Protein AF-A0A7J4KF84-F1 (afdb_monomer)

Radius of gyration: 13.82 Å; Cα contacts (8 Å, |Δi|>4): 11; chains: 1; bounding box: 31×21×29 Å

Foldseek 3Di:
DPCQCCCVVPVPPPNDDDDDDDPDPVVVVVDDDPVRVVVD

Solvent-accessible surface area (backbone atoms only — not comparable to full-atom values): 2835 Å² total; per-residue (Å²): 132,97,60,74,65,39,38,78,78,31,57,88,62,87,24,64,88,81,88,80,88,78,87,58,77,69,62,63,77,76,54,77,51,76,71,58,55,69,72,105

Structure (mmCIF, N/CA/C/O backbone):
data_AF-A0A7J4KF84-F1
#
_entry.id   AF-A0A7J4KF84-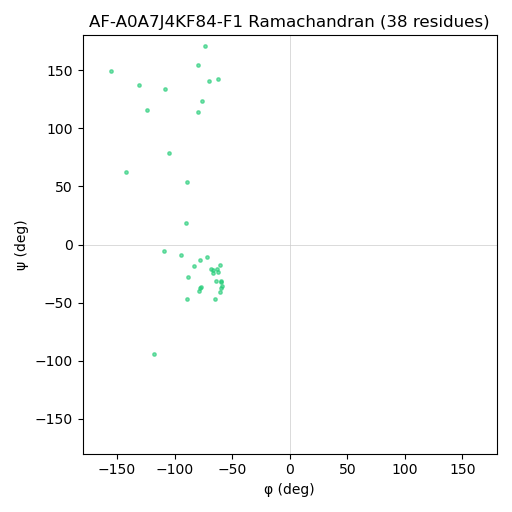F1
#
loop_
_atom_site.group_PDB
_atom_site.id
_atom_site.type_symbol
_atom_site.label_atom_id
_atom_site.label_alt_id
_atom_site.label_comp_id
_atom_site.label_asym_id
_atom_site.label_entity_id
_atom_site.label_seq_id
_atom_site.pdbx_PDB_ins_code
_atom_site.Cartn_x
_atom_site.Cartn_y
_atom_site.Cartn_z
_atom_site.occupancy
_atom_site.B_iso_or_equiv
_atom_site.auth_seq_id
_atom_site.auth_comp_id
_atom_site.auth_asym_id
_atom_site.auth_atom_id
_atom_site.pdbx_PDB_model_num
ATOM 1 N N . ASP A 1 1 ? 18.713 -0.385 -14.290 1.00 63.47 1 ASP A N 1
ATOM 2 C CA . ASP A 1 1 ? 17.871 0.489 -15.108 1.00 63.47 1 ASP A CA 1
ATOM 3 C C . ASP A 1 1 ? 17.457 1.616 -14.192 1.00 63.47 1 ASP A C 1
ATOM 5 O O . ASP A 1 1 ? 16.729 1.367 -13.239 1.00 63.47 1 ASP A O 1
ATOM 9 N N . ASP A 1 2 ? 18.067 2.786 -14.358 1.00 76.75 2 ASP A N 1
ATOM 10 C CA . ASP A 1 2 ? 17.900 3.93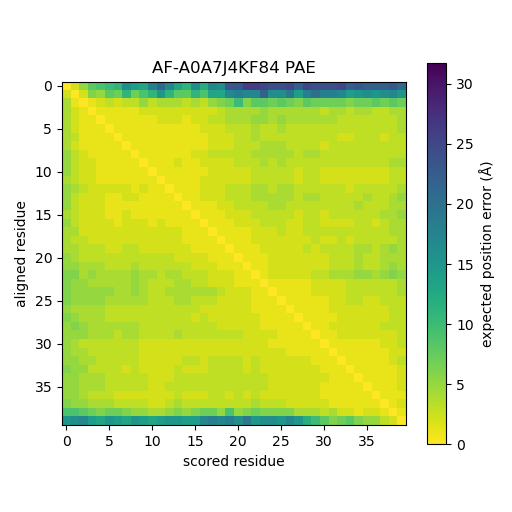2 -13.455 1.00 76.75 2 ASP A CA 1
ATOM 11 C C . ASP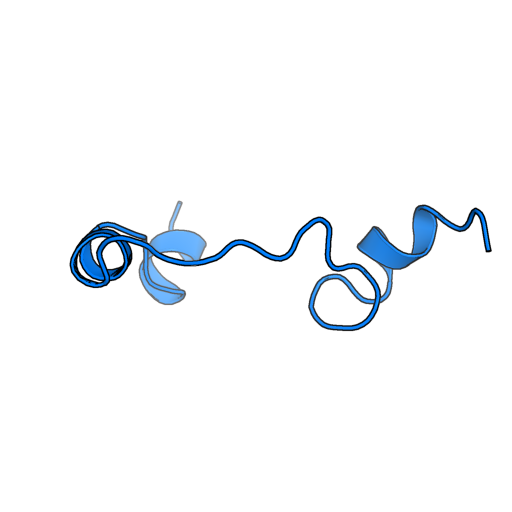 A 1 2 ? 16.717 4.789 -13.931 1.00 76.75 2 ASP A C 1
ATOM 13 O O . ASP A 1 2 ? 16.870 5.980 -14.188 1.00 76.75 2 ASP A O 1
ATOM 17 N N . SER A 1 3 ? 15.553 4.154 -14.105 1.00 92.75 3 SER A N 1
ATOM 18 C CA . SER A 1 3 ? 14.352 4.733 -14.726 1.00 92.75 3 SER A CA 1
ATOM 19 C C . SER A 1 3 ? 13.275 5.083 -13.685 1.00 92.75 3 SER A C 1
ATOM 21 O O . SER A 1 3 ? 12.309 4.326 -13.514 1.00 92.75 3 SER A O 1
ATOM 23 N N . PRO A 1 4 ? 13.400 6.217 -12.960 1.00 94.00 4 PRO A N 1
ATOM 24 C CA . PRO A 1 4 ? 12.428 6.647 -11.948 1.00 94.00 4 PRO A CA 1
ATOM 25 C C . PRO A 1 4 ? 11.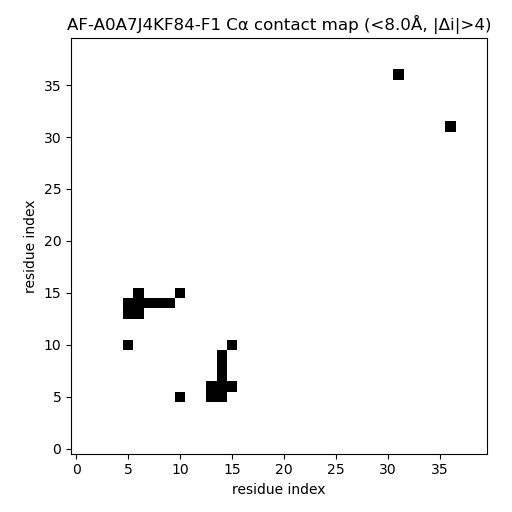029 6.919 -12.522 1.00 94.00 4 PRO A C 1
ATOM 27 O O . PRO A 1 4 ? 10.031 6.815 -11.811 1.00 94.00 4 PRO A O 1
ATOM 30 N N . GLU A 1 5 ? 10.923 7.224 -13.814 1.00 96.38 5 GLU A N 1
ATOM 31 C CA . GLU A 1 5 ? 9.665 7.407 -14.542 1.00 96.38 5 GLU A CA 1
ATOM 32 C C . GLU A 1 5 ? 8.769 6.158 -14.553 1.00 96.38 5 GLU A C 1
ATOM 34 O O . GLU A 1 5 ? 7.559 6.267 -14.785 1.00 96.38 5 GLU A O 1
ATOM 39 N N . THR A 1 6 ? 9.332 4.985 -14.246 1.00 96.12 6 THR A N 1
ATOM 40 C CA . THR A 1 6 ? 8.586 3.729 -14.090 1.00 96.12 6 THR A CA 1
ATOM 41 C C . THR A 1 6 ? 7.521 3.844 -13.002 1.00 96.12 6 THR A C 1
ATOM 43 O O . THR A 1 6 ? 6.417 3.334 -13.183 1.00 96.12 6 THR A O 1
ATOM 46 N N . ILE A 1 7 ? 7.797 4.595 -11.929 1.00 95.88 7 ILE A N 1
ATOM 47 C CA . ILE A 1 7 ? 6.842 4.850 -10.837 1.00 95.88 7 ILE A CA 1
ATOM 48 C C . ILE A 1 7 ? 5.581 5.540 -11.370 1.00 95.88 7 ILE A C 1
ATOM 50 O O . ILE A 1 7 ? 4.473 5.223 -10.951 1.00 95.88 7 I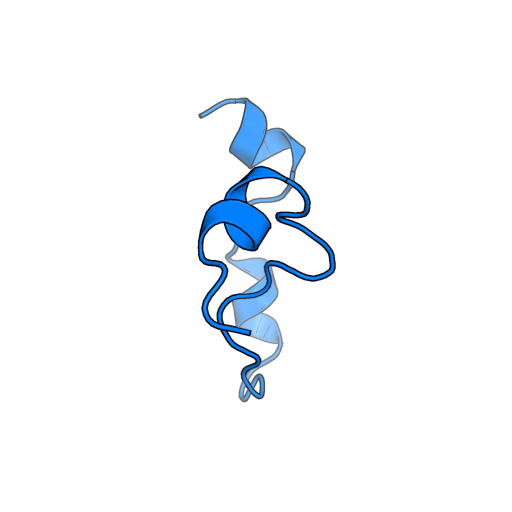LE A O 1
ATOM 54 N N . ASN A 1 8 ? 5.729 6.447 -12.338 1.00 96.19 8 ASN A N 1
ATOM 55 C CA . ASN A 1 8 ? 4.592 7.153 -12.925 1.00 96.19 8 ASN A CA 1
ATOM 56 C C . ASN A 1 8 ? 3.814 6.274 -13.915 1.00 96.19 8 ASN A C 1
ATOM 58 O O . ASN A 1 8 ? 2.594 6.384 -14.007 1.00 96.19 8 ASN A O 1
ATOM 62 N N . SER A 1 9 ? 4.514 5.425 -14.675 1.00 97.62 9 SER A N 1
ATOM 63 C CA . SER A 1 9 ? 3.920 4.660 -15.783 1.00 97.62 9 SER A CA 1
ATOM 64 C C . SER A 1 9 ? 3.322 3.316 -15.352 1.00 97.62 9 SER A C 1
ATOM 66 O O . SER A 1 9 ? 2.397 2.826 -15.995 1.00 97.62 9 SER A O 1
ATOM 68 N N . SER A 1 10 ? 3.838 2.712 -14.277 1.00 97.25 10 SER A N 1
ATOM 69 C CA . SER A 1 10 ? 3.392 1.422 -13.732 1.00 97.25 10 SER A CA 1
ATOM 70 C C . SER A 1 10 ? 3.433 1.450 -12.192 1.00 97.25 10 SER A C 1
ATOM 72 O O . SER A 1 10 ? 4.183 0.696 -11.570 1.00 97.25 10 SER A O 1
ATOM 74 N N . PRO A 1 11 ? 2.636 2.327 -11.546 1.00 96.44 11 PRO A N 1
ATOM 75 C CA . PRO A 1 11 ? 2.694 2.562 -10.097 1.00 96.44 11 PRO A CA 1
ATOM 76 C C . PRO A 1 11 ? 2.328 1.338 -9.246 1.00 96.44 11 PRO A C 1
ATOM 78 O O . PRO A 1 11 ? 2.686 1.283 -8.074 1.00 96.44 11 PRO A O 1
ATOM 81 N N . TYR A 1 12 ? 1.602 0.374 -9.821 1.00 96.06 12 TYR A N 1
ATOM 82 C CA . TYR A 1 12 ? 1.125 -0.822 -9.123 1.00 96.06 12 TYR A CA 1
ATOM 83 C C . TYR A 1 12 ? 1.824 -2.118 -9.554 1.00 96.06 12 TYR A C 1
ATOM 85 O O . TYR A 1 12 ? 1.578 -3.146 -8.929 1.00 96.06 12 TYR A O 1
ATOM 93 N N . ASP A 1 13 ? 2.691 -2.077 -10.575 1.00 95.69 13 ASP A N 1
ATOM 94 C CA . ASP A 1 13 ? 3.452 -3.250 -11.020 1.00 95.69 13 ASP A CA 1
ATOM 95 C C . ASP A 1 13 ? 4.956 -3.007 -10.848 1.00 95.69 13 ASP A C 1
ATOM 97 O O . ASP A 1 13 ? 5.502 -3.202 -9.766 1.00 95.69 13 ASP A O 1
ATOM 101 N N . ASN A 1 14 ? 5.647 -2.539 -11.888 1.00 95.31 14 ASN A N 1
ATOM 102 C CA . ASN A 1 14 ? 7.109 -2.450 -11.888 1.00 95.31 14 ASN A CA 1
ATOM 103 C C . ASN A 1 14 ? 7.640 -1.245 -11.096 1.00 95.31 14 ASN A C 1
ATOM 105 O O . ASN A 1 14 ? 8.834 -1.173 -10.825 1.00 95.31 14 ASN A O 1
ATOM 109 N 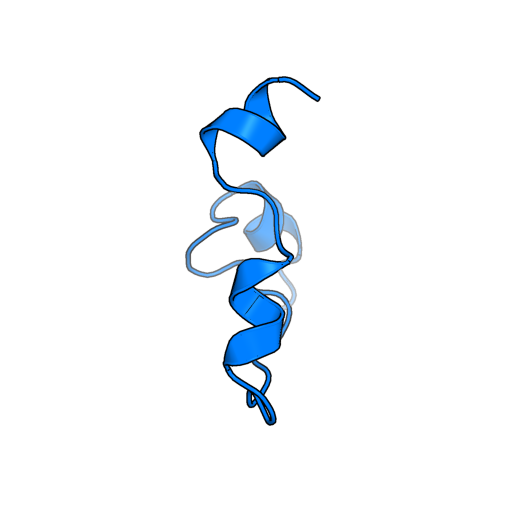N . GLY A 1 15 ? 6.772 -0.295 -10.743 1.00 95.44 15 GLY A N 1
ATOM 110 C CA . GLY A 1 15 ? 7.099 0.924 -10.006 1.00 95.44 15 GLY A CA 1
ATOM 111 C C . GLY A 1 15 ? 7.002 0.810 -8.481 1.00 95.44 15 GLY A C 1
ATOM 112 O O . GLY A 1 15 ? 6.886 1.842 -7.821 1.00 95.44 15 GLY A O 1
ATOM 113 N N . TRP A 1 16 ? 7.003 -0.401 -7.908 1.00 95.31 16 TRP A N 1
ATOM 114 C CA . TRP A 1 16 ? 6.982 -0.586 -6.453 1.00 95.31 16 TRP A CA 1
ATOM 115 C C . TRP A 1 16 ? 8.232 0.021 -5.792 1.00 95.31 16 TRP A C 1
ATOM 117 O O . TRP A 1 16 ? 9.335 -0.030 -6.332 1.00 95.31 16 TRP A O 1
ATOM 127 N N . LEU A 1 17 ? 8.055 0.620 -4.610 1.00 95.12 17 LEU A N 1
ATOM 128 C CA . LEU A 1 17 ? 9.132 1.327 -3.903 1.00 95.12 17 LEU A CA 1
ATOM 129 C C . LEU A 1 17 ? 9.921 0.410 -2.966 1.00 95.12 17 LEU A C 1
ATOM 131 O O . LEU A 1 17 ? 11.147 0.464 -2.914 1.00 95.12 17 LEU A O 1
ATOM 135 N N . VAL A 1 18 ? 9.208 -0.389 -2.173 1.00 96.50 18 VAL A N 1
ATOM 136 C CA . VAL A 1 18 ? 9.788 -1.285 -1.171 1.00 96.50 18 VAL A CA 1
ATOM 137 C C . VAL A 1 18 ? 8.841 -2.453 -0.894 1.00 96.50 18 VAL A C 1
ATOM 139 O O . VAL A 1 18 ? 7.623 -2.295 -0.962 1.00 96.50 18 VAL A O 1
ATOM 142 N N . GLU A 1 19 ? 9.405 -3.605 -0.549 1.00 96.38 19 GLU A N 1
ATOM 143 C CA . GLU A 1 19 ? 8.688 -4.748 0.013 1.00 96.38 19 GLU A CA 1
ATOM 144 C C . GLU A 1 19 ? 9.055 -4.869 1.497 1.00 96.38 19 GLU A C 1
ATOM 146 O O . GLU A 1 19 ? 10.226 -4.754 1.867 1.00 96.38 19 GLU A O 1
ATOM 151 N N . VAL A 1 20 ? 8.056 -5.057 2.361 1.00 95.50 20 VAL A N 1
ATOM 152 C CA . VAL A 1 20 ? 8.233 -5.082 3.819 1.00 95.50 20 VAL A CA 1
ATOM 153 C C . VAL A 1 20 ? 7.533 -6.304 4.405 1.00 95.50 20 VAL A C 1
ATOM 155 O O . VAL A 1 20 ? 6.398 -6.612 4.049 1.00 95.50 20 VAL A O 1
ATOM 158 N N . GLU A 1 21 ? 8.194 -6.976 5.349 1.00 97.50 21 GLU A N 1
ATOM 159 C CA . GLU A 1 21 ? 7.592 -8.061 6.125 1.00 97.50 21 GLU A CA 1
ATOM 160 C C . GLU A 1 21 ? 6.643 -7.506 7.201 1.00 97.50 21 GLU A C 1
ATOM 162 O O . GLU A 1 21 ? 7.041 -6.719 8.066 1.00 97.50 21 GLU A O 1
ATOM 167 N N . ILE A 1 22 ? 5.385 -7.950 7.174 1.00 96.69 22 ILE A N 1
ATOM 168 C CA . ILE A 1 22 ? 4.370 -7.559 8.158 1.00 96.69 22 ILE A CA 1
ATOM 169 C C . ILE A 1 22 ? 4.554 -8.379 9.437 1.00 96.69 22 ILE A C 1
ATOM 171 O O . ILE A 1 22 ? 4.319 -9.589 9.448 1.00 96.69 22 ILE A O 1
ATOM 175 N N . LYS A 1 23 ? 4.921 -7.704 10.532 1.00 97.25 23 LYS A N 1
ATOM 176 C CA . LYS A 1 23 ? 5.097 -8.331 11.853 1.00 97.25 23 LYS A CA 1
ATOM 177 C C . LYS A 1 23 ? 3.774 -8.587 12.572 1.00 97.25 23 LYS A C 1
ATOM 179 O O . LYS A 1 23 ? 3.616 -9.642 13.180 1.00 97.25 23 LYS A O 1
ATOM 184 N N . ASP A 1 24 ? 2.832 -7.649 12.485 1.00 97.88 24 ASP A N 1
ATOM 185 C CA . ASP A 1 24 ? 1.477 -7.788 13.021 1.00 97.88 24 ASP A CA 1
ATOM 186 C C . ASP A 1 24 ? 0.442 -7.557 11.914 1.00 97.88 24 ASP A C 1
ATOM 188 O O . ASP A 1 24 ? 0.312 -6.470 11.358 1.00 97.88 24 ASP A O 1
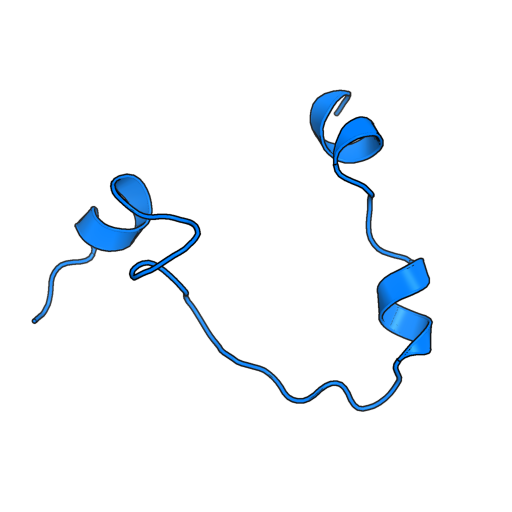ATOM 192 N N . LYS A 1 25 ? -0.329 -8.599 11.591 1.00 96.81 25 LYS A N 1
ATOM 193 C CA . LYS A 1 25 ? -1.352 -8.538 10.537 1.00 96.81 25 LYS A CA 1
ATOM 194 C C . LYS A 1 25 ? -2.528 -7.634 10.903 1.00 96.81 25 LYS A C 1
ATOM 196 O O . LYS A 1 25 ? -3.241 -7.202 9.999 1.00 96.81 25 LYS A O 1
ATOM 201 N N . ALA A 1 26 ? -2.751 -7.358 12.189 1.00 97.56 26 ALA A N 1
ATOM 202 C CA . ALA A 1 26 ? -3.835 -6.486 12.625 1.00 97.56 26 ALA A CA 1
ATOM 203 C C . ALA A 1 26 ? -3.632 -5.027 12.183 1.00 97.56 26 ALA A C 1
ATOM 205 O O . ALA A 1 26 ? -4.623 -4.319 12.006 1.00 97.56 26 ALA A O 1
ATOM 206 N N . GLU A 1 27 ? -2.389 -4.596 11.935 1.00 96.56 27 GLU A N 1
ATOM 207 C CA . GLU A 1 27 ? -2.067 -3.238 11.472 1.00 96.56 27 GLU A CA 1
ATOM 208 C C . GLU A 1 27 ? -2.746 -2.903 10.130 1.00 96.56 27 GLU A C 1
ATOM 210 O O . GLU A 1 27 ? -3.184 -1.769 9.930 1.00 96.56 27 GLU A O 1
ATOM 215 N N . VAL A 1 28 ? -2.945 -3.899 9.252 1.00 96.31 28 VAL A N 1
ATOM 216 C CA . VAL A 1 28 ? -3.631 -3.736 7.953 1.00 96.31 28 VAL A CA 1
ATOM 217 C C . VAL A 1 28 ? -5.068 -3.234 8.122 1.00 96.31 28 VAL A C 1
ATOM 219 O O . VAL A 1 28 ? -5.550 -2.474 7.289 1.00 96.31 28 VAL A O 1
ATOM 222 N N . ASN A 1 29 ? -5.739 -3.587 9.224 1.00 96.44 29 ASN A N 1
ATOM 223 C CA . ASN A 1 29 ? -7.123 -3.174 9.48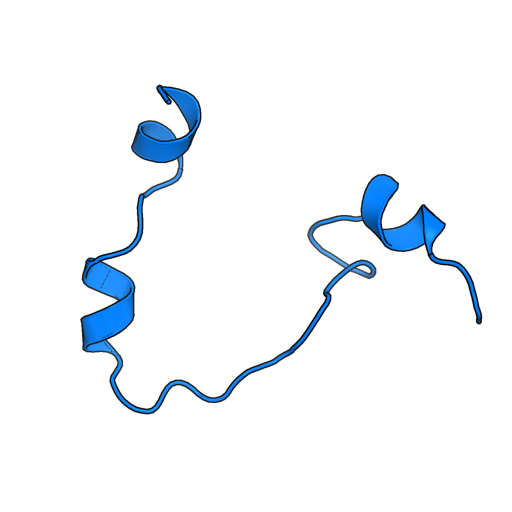6 1.00 96.44 29 ASN A CA 1
ATOM 224 C C . ASN A 1 29 ? -7.260 -1.682 9.832 1.00 96.44 29 ASN A C 1
ATOM 226 O O . ASN A 1 29 ? -8.377 -1.186 9.940 1.00 96.44 29 ASN A O 1
ATOM 230 N N . THR A 1 30 ? -6.146 -0.986 10.073 1.00 96.38 30 THR A N 1
ATOM 231 C CA . THR A 1 30 ? -6.132 0.451 10.393 1.00 96.38 30 THR A CA 1
ATOM 232 C C . THR A 1 30 ? -5.906 1.332 9.164 1.00 96.38 30 THR A C 1
ATOM 234 O O . THR A 1 30 ? -6.018 2.555 9.253 1.00 96.38 30 THR A O 1
ATOM 237 N N . LEU A 1 31 ? -5.577 0.720 8.022 1.00 96.69 31 LEU A N 1
ATOM 238 C CA . LEU A 1 31 ? -5.381 1.404 6.750 1.00 96.69 31 LEU A CA 1
ATOM 239 C C . LEU A 1 31 ? -6.731 1.706 6.089 1.00 96.69 31 LEU A C 1
ATOM 241 O O . LEU A 1 31 ? -7.712 1.003 6.312 1.00 96.69 31 LEU A O 1
ATOM 245 N N . LEU A 1 32 ? -6.756 2.739 5.247 1.00 97.56 32 LEU A N 1
ATOM 246 C CA . LEU A 1 32 ? -7.940 3.088 4.463 1.00 97.56 32 LEU A CA 1
ATOM 247 C C . LEU A 1 32 ? -8.200 2.044 3.378 1.00 97.56 32 LEU A C 1
ATOM 249 O O . LEU A 1 32 ? -7.270 1.610 2.689 1.00 97.56 32 LEU A O 1
ATOM 253 N N . ASP A 1 33 ? -9.470 1.717 3.160 1.00 97.00 33 ASP A N 1
ATOM 254 C CA . ASP A 1 33 ? -9.874 1.008 1.954 1.00 97.00 33 ASP A CA 1
ATOM 255 C C . ASP A 1 33 ? -9.855 1.930 0.711 1.00 97.00 33 ASP A C 1
ATOM 257 O O . ASP A 1 33 ? -9.682 3.153 0.783 1.00 97.00 33 ASP A O 1
ATOM 261 N N . ALA A 1 34 ? -10.032 1.343 -0.478 1.00 97.06 34 ALA A N 1
ATOM 262 C CA . ALA A 1 34 ? -9.985 2.091 -1.736 1.00 97.06 34 ALA A CA 1
ATOM 263 C C . ALA A 1 34 ? -11.101 3.150 -1.869 1.00 97.06 34 ALA A C 1
ATOM 265 O O . ALA A 1 34 ? -10.909 4.178 -2.525 1.00 97.06 34 ALA A O 1
ATOM 266 N N . ALA A 1 35 ? -12.277 2.909 -1.282 1.00 97.44 35 ALA A N 1
ATOM 267 C CA . ALA A 1 35 ? -13.404 3.834 -1.328 1.00 97.44 35 ALA A CA 1
ATOM 268 C C . ALA A 1 35 ? -13.223 4.996 -0.344 1.00 97.44 35 ALA A C 1
ATOM 270 O O . ALA A 1 35 ? -13.599 6.123 -0.667 1.00 97.44 35 ALA A O 1
ATOM 271 N N . GLU A 1 36 ? -12.658 4.739 0.832 1.00 97.44 36 GLU A N 1
ATOM 272 C CA . GLU A 1 36 ? -12.283 5.744 1.824 1.00 97.44 36 GLU A CA 1
ATOM 273 C C . GLU A 1 36 ? -11.175 6.651 1.293 1.00 97.44 36 GLU A C 1
ATOM 275 O O . GLU A 1 36 ? -11.323 7.871 1.334 1.00 97.44 36 GLU A O 1
ATOM 280 N N . TYR A 1 37 ? -10.128 6.074 0.694 1.00 97.06 37 TYR A N 1
ATOM 281 C CA . TYR A 1 37 ? -9.036 6.844 0.096 1.00 97.06 37 TYR A CA 1
ATOM 282 C C . TYR A 1 37 ? -9.517 7.768 -1.031 1.00 97.06 37 TYR A C 1
ATOM 284 O O . TYR A 1 37 ? -9.120 8.925 -1.098 1.00 97.06 37 TYR A O 1
ATOM 292 N N . LYS A 1 38 ? -10.430 7.299 -1.894 1.00 97.00 38 LYS A N 1
ATOM 293 C CA . LYS A 1 38 ? -10.965 8.099 -3.011 1.00 97.00 38 LYS A CA 1
ATOM 294 C C . LYS A 1 38 ? -11.814 9.301 -2.570 1.00 97.00 38 LYS A C 1
ATOM 296 O O . LYS A 1 38 ? -12.030 10.210 -3.369 1.00 97.00 38 LYS A O 1
ATOM 301 N N . LYS A 1 39 ? -12.366 9.279 -1.355 1.00 95.94 39 LYS A N 1
ATOM 302 C CA . LYS A 1 39 ? -13.190 10.377 -0.820 1.00 95.94 39 LYS A CA 1
ATOM 303 C C . LYS A 1 39 ? -12.357 11.514 -0.220 1.00 95.94 39 LYS A C 1
ATOM 305 O O . LYS A 1 39 ? -12.931 12.579 0.001 1.00 95.94 39 LYS A O 1
ATOM 310 N N . ALA A 1 40 ? -11.090 11.251 0.103 1.00 76.81 40 ALA A N 1
ATOM 311 C CA . ALA A 1 40 ? -10.179 12.189 0.752 1.00 76.81 40 ALA A CA 1
ATOM 312 C C . ALA A 1 40 ? -9.646 13.26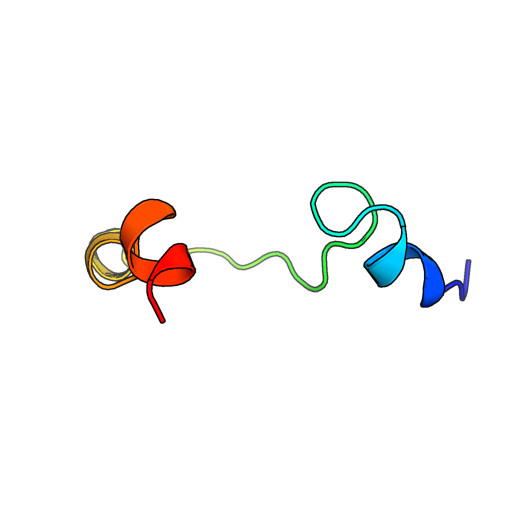7 -0.205 1.00 76.81 40 ALA A C 1
ATOM 314 O O . ALA A 1 40 ? -9.632 13.032 -1.435 1.00 76.81 40 ALA A O 1
#

Sequence (40 aa):
DDSPETINSSPYDNGWLVEVEIKDKAEVNTLLDAAEYKKA

pLDDT: mean 94.59, std 6.64, range [63.47, 97.88]

Secondary structure (DSSP, 8-state):
---TTHHHH-TTTTT-------S-GGGGGGSPPHHHHHH-

Mean predicted aligned error: 3.48 Å